Protein AF-A0A3M2GD67-F1 (afdb_monomer_lite)

Foldseek 3Di:
DDDDDPPPPPPPDDDPDPDDPCPVVAADCLDPVRLVSLCQSCQQVLPLVSVLVSDDQADKDWDQDPVVRDIDIDGSVVVSVVSNVVSVPDPGDGKAWDDWPDWACPDPSPDIDTDTDIDD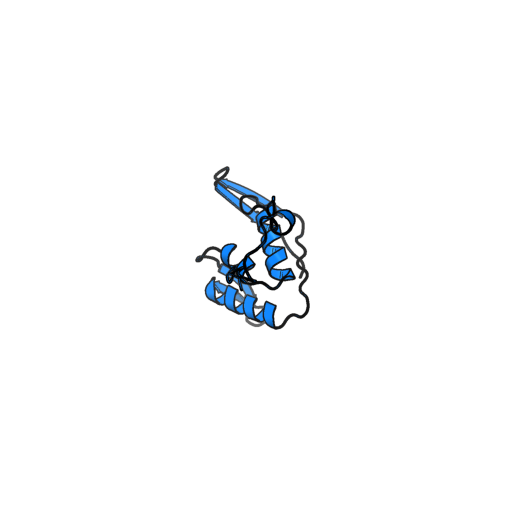

Sequence (120 aa):
MVAAGIAACNPFAPALEEGDPFGDLLGDPTTIEGFFTNFRNAYELRDLSLYEPLLDSAFTFSWYDFDAQVDREWGFAQDLEATRRLFQNASLIRLQWNQILSQDDLVPGLQTRVIRSFNL

Structure (mmCIF, N/CA/C/O backbone):
data_AF-A0A3M2GD67-F1
#
_entry.id   AF-A0A3M2GD67-F1
#
loop_
_atom_site.group_PDB
_atom_site.id
_atom_site.type_symbol
_atom_site.label_atom_id
_atom_site.label_alt_id
_atom_site.label_comp_id
_atom_site.label_asym_id
_atom_site.label_entity_id
_atom_site.label_seq_id
_atom_site.pdbx_PDB_ins_code
_atom_site.Cartn_x
_atom_site.Cartn_y
_atom_site.Cartn_z
_atom_site.occupancy
_atom_site.B_iso_or_equiv
_atom_site.auth_seq_id
_atom_site.auth_comp_id
_atom_site.auth_asym_id
_atom_site.auth_atom_id
_atom_site.pdbx_PDB_model_num
ATOM 1 N N . MET A 1 1 ? -49.664 -39.123 -6.397 1.00 39.75 1 MET A N 1
ATOM 2 C CA . MET A 1 1 ? -48.254 -39.427 -6.079 1.00 39.75 1 MET A CA 1
ATOM 3 C C . MET A 1 1 ? -47.548 -38.088 -5.940 1.00 39.75 1 MET A C 1
ATOM 5 O O . MET A 1 1 ? -47.503 -37.349 -6.911 1.00 39.75 1 MET A O 1
ATOM 9 N N . VAL A 1 2 ? -47.183 -37.715 -4.715 1.00 47.12 2 VAL A N 1
ATOM 10 C CA . VAL A 1 2 ? -46.600 -36.410 -4.357 1.00 47.12 2 VAL A CA 1
ATOM 11 C C . VAL A 1 2 ? -45.084 -36.565 -4.278 1.00 47.12 2 VAL A C 1
ATOM 13 O O . VAL A 1 2 ? -44.642 -37.495 -3.615 1.00 47.12 2 VAL A O 1
ATOM 16 N N . ALA A 1 3 ? -44.329 -35.670 -4.921 1.00 45.31 3 ALA A N 1
ATOM 17 C CA . ALA A 1 3 ? -42.950 -35.261 -4.596 1.00 45.31 3 ALA A CA 1
ATOM 18 C C . ALA A 1 3 ? -42.433 -34.383 -5.754 1.00 45.31 3 ALA A C 1
ATOM 20 O O . ALA A 1 3 ? -42.688 -34.705 -6.906 1.00 45.31 3 ALA A O 1
ATOM 21 N N . ALA A 1 4 ? -41.703 -33.290 -5.583 1.00 49.69 4 ALA A N 1
ATOM 22 C CA . ALA A 1 4 ? -41.262 -32.544 -4.417 1.00 49.69 4 ALA A CA 1
ATOM 23 C C . ALA A 1 4 ? -40.953 -31.127 -4.935 1.00 49.69 4 ALA A C 1
ATOM 25 O O . ALA A 1 4 ? -40.478 -30.969 -6.062 1.00 49.69 4 ALA A O 1
ATOM 26 N N . GLY A 1 5 ? -41.277 -30.101 -4.148 1.00 49.62 5 GLY A N 1
ATOM 27 C CA . GLY A 1 5 ? -40.997 -28.713 -4.501 1.00 49.62 5 GLY A CA 1
ATOM 28 C C . GLY A 1 5 ? -39.496 -28.483 -4.644 1.00 49.62 5 GLY A C 1
ATOM 29 O O . GLY A 1 5 ? -38.712 -28.928 -3.807 1.00 49.62 5 GLY A O 1
ATOM 30 N N . ILE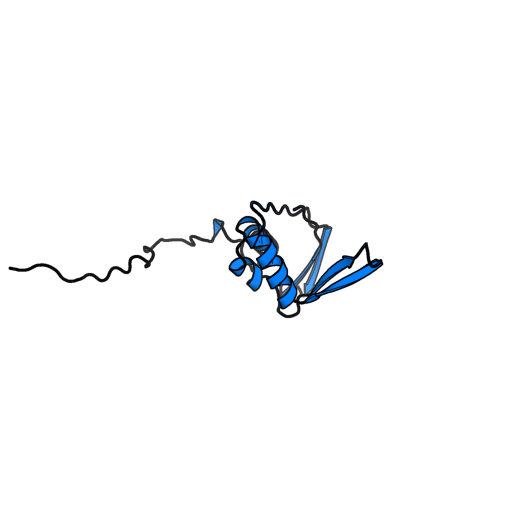 A 1 6 ? -39.112 -27.781 -5.708 1.00 52.19 6 ILE A N 1
ATOM 31 C CA . ILE A 1 6 ? -37.763 -27.260 -5.913 1.00 52.19 6 ILE A CA 1
ATOM 32 C C . ILE A 1 6 ? -37.535 -26.214 -4.818 1.00 52.19 6 ILE A C 1
ATOM 34 O O . ILE A 1 6 ? -37.902 -25.051 -4.966 1.00 52.19 6 ILE A O 1
ATOM 38 N N . ALA A 1 7 ? -36.984 -26.637 -3.682 1.00 58.41 7 ALA A N 1
ATOM 39 C CA . ALA A 1 7 ? -36.349 -25.720 -2.757 1.00 58.41 7 ALA A CA 1
ATOM 40 C C . ALA A 1 7 ? -35.127 -25.164 -3.491 1.00 58.41 7 ALA A C 1
ATOM 42 O O . ALA A 1 7 ? -34.118 -25.849 -3.654 1.00 58.41 7 ALA A O 1
ATOM 43 N N . ALA A 1 8 ? -35.255 -23.947 -4.011 1.00 59.53 8 ALA A N 1
ATOM 44 C CA . ALA A 1 8 ? -34.148 -23.192 -4.567 1.00 59.53 8 ALA A CA 1
ATOM 45 C C . ALA A 1 8 ? -33.205 -22.785 -3.420 1.00 59.53 8 ALA A C 1
ATOM 47 O O . ALA A 1 8 ? -33.198 -21.639 -2.983 1.00 59.53 8 ALA A O 1
ATOM 48 N N . CYS A 1 9 ? -32.428 -23.738 -2.900 1.00 63.75 9 CYS A N 1
ATOM 49 C CA . CYS A 1 9 ? -31.228 -23.421 -2.141 1.00 63.75 9 CYS A CA 1
ATOM 50 C C . CYS A 1 9 ? -30.195 -22.929 -3.147 1.00 63.75 9 CYS A C 1
ATOM 52 O O . CYS A 1 9 ? -29.669 -23.710 -3.939 1.00 63.75 9 CYS A O 1
ATOM 54 N N . ASN A 1 10 ? -29.941 -21.624 -3.144 1.00 71.38 10 ASN A N 1
ATOM 55 C CA . ASN A 1 10 ? -28.810 -21.057 -3.857 1.00 71.38 10 ASN A CA 1
ATOM 56 C C . ASN A 1 10 ? -27.525 -21.739 -3.331 1.00 71.38 10 ASN A C 1
ATOM 58 O O . ASN A 1 10 ? -27.221 -21.569 -2.152 1.00 71.38 10 ASN A O 1
ATOM 62 N N . PRO A 1 11 ? -26.768 -22.492 -4.155 1.00 75.94 11 PRO A N 1
ATOM 63 C CA . PRO A 1 11 ? -25.543 -23.166 -3.711 1.00 75.94 11 PRO A CA 1
ATOM 64 C C . PRO A 1 11 ? -24.418 -22.179 -3.360 1.00 75.94 11 PRO A C 1
ATOM 66 O O . PRO A 1 11 ? -23.396 -22.587 -2.819 1.00 75.94 11 PRO A O 1
ATOM 69 N N . PHE A 1 12 ? -24.613 -20.892 -3.663 1.00 75.75 12 PHE A N 1
ATOM 70 C CA . PHE A 1 12 ? -23.735 -19.785 -3.300 1.00 75.75 12 PHE A CA 1
ATOM 71 C C . PHE A 1 12 ? -24.249 -18.979 -2.097 1.00 75.75 12 PHE A C 1
ATOM 73 O O . PHE A 1 12 ? -23.603 -18.006 -1.719 1.00 75.75 12 PHE A O 1
ATOM 80 N N . ALA A 1 13 ? -25.409 -19.317 -1.514 1.00 78.75 13 ALA A N 1
ATOM 81 C CA . ALA A 1 13 ? -25.876 -18.647 -0.302 1.00 78.75 13 ALA A CA 1
ATOM 82 C C . ALA A 1 13 ? -25.110 -19.199 0.913 1.00 78.75 13 ALA A C 1
ATOM 84 O O . ALA A 1 13 ? -25.184 -20.406 1.165 1.00 78.75 13 ALA A O 1
ATOM 85 N N . PRO A 1 14 ? -24.390 -18.348 1.662 1.00 67.62 14 PRO A N 1
ATOM 86 C CA . PRO A 1 14 ? -23.726 -18.780 2.880 1.00 67.62 14 PRO A CA 1
ATOM 87 C C . PRO A 1 14 ? -24.752 -19.260 3.912 1.00 67.62 14 PRO A C 1
ATOM 89 O O . PRO A 1 14 ? -25.890 -18.782 3.956 1.00 67.62 14 PRO A O 1
ATOM 92 N N . ALA A 1 15 ? -24.345 -20.224 4.739 1.00 73.44 15 ALA A N 1
ATOM 93 C CA . ALA A 1 15 ? -25.121 -20.608 5.909 1.00 73.44 15 ALA A CA 1
ATOM 94 C C . ALA A 1 15 ? -25.186 -19.426 6.889 1.00 73.44 15 ALA A C 1
ATOM 96 O O . ALA A 1 15 ? -24.301 -18.572 6.900 1.00 73.44 15 ALA A O 1
ATOM 97 N N . LEU A 1 16 ? -26.236 -19.376 7.710 1.00 71.94 16 LEU A N 1
ATOM 98 C CA . LEU A 1 16 ? -26.288 -18.429 8.820 1.00 71.94 16 LEU A CA 1
ATOM 99 C C . LEU A 1 16 ? -25.206 -18.832 9.823 1.00 71.94 16 LEU A C 1
ATOM 101 O O . LEU A 1 16 ? -25.361 -19.815 10.545 1.00 71.94 16 LEU A O 1
ATOM 105 N N . GLU A 1 17 ? -24.100 -18.103 9.804 1.00 65.75 17 GLU A N 1
ATOM 106 C CA . GLU A 1 17 ? -22.990 -18.247 10.733 1.00 65.75 17 GLU A CA 1
ATOM 107 C C . GLU A 1 17 ? -23.046 -17.076 11.722 1.00 65.75 17 GLU A C 1
ATOM 109 O O . GLU A 1 17 ? -23.252 -15.926 11.328 1.00 65.75 17 GLU A O 1
ATOM 114 N N . GLU A 1 18 ? -22.950 -17.370 13.019 1.00 70.31 18 GLU A N 1
ATOM 115 C CA . GLU A 1 18 ? -22.897 -16.350 14.066 1.00 70.31 18 GLU A CA 1
ATOM 116 C C . GLU A 1 18 ? -21.444 -15.895 14.247 1.00 70.31 18 GLU A C 1
ATOM 118 O O . GLU A 1 18 ? -20.593 -16.677 14.665 1.00 70.31 18 GLU A O 1
ATOM 123 N N . GLY A 1 19 ? -21.164 -14.628 13.941 1.00 66.50 19 GLY A N 1
ATOM 124 C CA . GLY A 1 19 ? -19.832 -14.026 14.049 1.00 66.50 19 GLY A CA 1
ATOM 125 C C . GLY A 1 19 ? -19.472 -13.193 12.820 1.00 66.50 19 GLY A C 1
ATOM 126 O O . GLY A 1 19 ? -20.222 -13.161 11.847 1.00 66.50 19 GLY A O 1
ATOM 127 N N . ASP A 1 20 ? -18.333 -12.500 12.872 1.00 66.56 20 ASP A N 1
ATOM 128 C CA . ASP A 1 20 ? -17.713 -11.912 11.683 1.00 66.56 20 ASP A CA 1
ATOM 129 C C . ASP A 1 20 ? -16.671 -12.908 11.140 1.00 66.56 20 ASP A C 1
ATOM 131 O O . ASP A 1 20 ? -15.588 -13.014 11.723 1.00 66.56 20 ASP A O 1
ATOM 135 N N . PRO A 1 21 ? -16.961 -13.656 10.057 1.00 61.62 21 PRO A N 1
ATOM 136 C CA . PRO A 1 21 ? -16.029 -14.635 9.491 1.00 61.62 21 PRO A CA 1
ATOM 137 C C . PRO A 1 21 ? -14.729 -14.002 8.970 1.00 61.62 21 PRO A C 1
ATOM 139 O O . PRO A 1 21 ? -13.759 -14.715 8.715 1.00 61.62 21 PRO A O 1
ATOM 142 N N . PHE A 1 22 ? -14.685 -12.674 8.833 1.00 62.16 22 PHE A N 1
ATOM 143 C CA . PHE A 1 22 ? -13.494 -11.924 8.453 1.00 62.16 22 PHE A CA 1
ATOM 144 C C . PHE A 1 22 ? -12.870 -11.151 9.616 1.00 62.16 22 PHE A C 1
ATOM 146 O O . PHE A 1 22 ? -11.793 -10.598 9.421 1.00 62.16 22 PHE A O 1
ATOM 153 N N . GLY A 1 23 ? -13.476 -11.142 10.808 1.00 62.56 23 GLY A N 1
ATOM 154 C CA . GLY A 1 23 ? -13.031 -10.314 11.936 1.00 62.56 23 GLY A CA 1
ATOM 155 C C . GLY A 1 23 ? -11.628 -10.660 12.445 1.00 62.56 23 GLY A C 1
ATOM 156 O O . GLY A 1 23 ? -10.908 -9.780 12.905 1.00 62.56 23 GLY A O 1
ATOM 157 N N . ASP A 1 24 ? -11.215 -11.923 12.302 1.00 65.25 24 ASP A N 1
ATOM 158 C CA . ASP A 1 24 ? -9.849 -12.369 12.615 1.00 65.25 24 ASP A CA 1
ATOM 159 C C . ASP A 1 24 ? -8.893 -12.246 11.413 1.00 65.25 24 ASP A C 1
ATOM 161 O O . ASP A 1 24 ? -7.673 -12.189 11.587 1.00 65.25 24 ASP A O 1
ATOM 165 N N . LEU A 1 25 ? -9.425 -12.232 10.183 1.00 71.88 25 LEU A N 1
ATOM 166 C CA . LEU A 1 25 ? -8.621 -12.162 8.960 1.00 71.88 25 LEU A CA 1
ATOM 167 C C . LEU A 1 25 ? -8.278 -10.718 8.597 1.00 71.88 25 LEU A C 1
ATOM 169 O O . LEU A 1 25 ? -7.166 -10.465 8.151 1.00 71.88 25 LEU A O 1
ATOM 173 N N . LEU A 1 26 ? -9.212 -9.786 8.759 1.00 83.12 26 LEU A N 1
ATOM 174 C CA . LEU A 1 26 ? -9.069 -8.367 8.460 1.00 83.12 26 LEU A CA 1
ATOM 175 C C . LEU A 1 26 ? -8.975 -7.589 9.774 1.00 83.12 26 LEU A C 1
ATOM 177 O O . LEU A 1 26 ? -9.735 -7.816 10.705 1.00 83.12 26 LEU A O 1
ATOM 181 N N . GLY A 1 27 ? -8.029 -6.659 9.857 1.00 83.81 27 GLY A N 1
ATOM 182 C CA . GLY A 1 27 ? -7.920 -5.761 10.999 1.00 83.81 27 GLY A CA 1
ATOM 183 C C . GLY A 1 27 ? -8.987 -4.665 10.966 1.00 83.81 27 GLY A C 1
ATOM 184 O O . GLY A 1 27 ? -9.477 -4.294 9.899 1.00 83.81 27 GLY A O 1
ATOM 185 N N . ASP A 1 28 ? -9.296 -4.090 12.130 1.00 87.81 28 ASP A N 1
ATOM 186 C CA . ASP A 1 28 ? -10.231 -2.964 12.247 1.00 87.81 28 ASP A CA 1
ATOM 187 C C . ASP A 1 28 ? -9.728 -1.737 11.449 1.00 87.81 28 ASP A C 1
ATOM 189 O O . ASP A 1 28 ? -8.732 -1.117 11.848 1.00 87.81 28 ASP A O 1
ATOM 193 N N . PRO A 1 29 ? -10.404 -1.338 10.351 1.00 83.88 29 PRO A N 1
ATOM 194 C CA . PRO A 1 29 ? -9.949 -0.255 9.481 1.00 83.88 29 PRO A CA 1
ATOM 195 C C . PRO A 1 29 ? -9.986 1.124 10.158 1.00 83.88 29 PRO A C 1
ATOM 197 O O . PRO A 1 29 ? -9.403 2.069 9.632 1.00 83.88 29 PRO A O 1
ATOM 200 N N . THR A 1 30 ? -10.640 1.257 11.317 1.00 87.88 30 THR A N 1
ATOM 201 C CA . THR A 1 30 ? -10.663 2.497 12.107 1.00 87.88 30 THR A CA 1
ATOM 202 C C . THR A 1 30 ? -9.427 2.660 12.995 1.00 87.88 30 THR A C 1
ATOM 204 O O . THR A 1 30 ? -9.213 3.723 13.581 1.00 87.88 30 THR A O 1
ATOM 207 N N . THR A 1 31 ? -8.581 1.629 13.075 1.00 91.00 31 THR A N 1
ATOM 208 C CA . THR A 1 31 ? -7.353 1.632 13.872 1.00 91.00 31 THR A CA 1
ATOM 209 C C . THR A 1 31 ? -6.112 1.633 12.983 1.00 91.00 31 THR A C 1
ATOM 211 O O . THR A 1 31 ? -6.081 1.035 11.907 1.00 91.00 31 THR A O 1
ATOM 214 N N . ILE A 1 32 ? -5.036 2.260 13.466 1.00 91.94 32 ILE A N 1
ATOM 215 C CA . ILE A 1 32 ? -3.734 2.265 12.778 1.00 91.94 32 ILE A CA 1
ATOM 216 C C . ILE A 1 32 ? -3.229 0.831 12.566 1.00 91.94 32 ILE A C 1
ATOM 218 O O . ILE A 1 32 ? -2.748 0.482 11.488 1.00 91.94 32 ILE A O 1
ATOM 222 N N . GLU A 1 33 ? -3.339 -0.017 13.589 1.00 92.31 33 GLU A N 1
ATOM 223 C CA . GLU A 1 33 ? -2.899 -1.410 13.516 1.00 92.31 33 GLU A CA 1
ATOM 224 C C . GLU A 1 33 ? -3.721 -2.224 12.514 1.00 92.31 33 GLU A C 1
ATOM 226 O O . GLU A 1 33 ? -3.154 -2.997 11.735 1.00 92.31 33 GLU A O 1
ATOM 231 N N . GLY A 1 34 ? -5.039 -2.020 12.486 1.00 93.00 34 GLY A N 1
ATOM 232 C CA . GLY A 1 34 ? -5.908 -2.709 11.548 1.00 93.00 34 GLY A CA 1
ATOM 233 C C . GLY A 1 34 ? -5.683 -2.272 10.103 1.00 93.00 34 GLY A C 1
ATOM 234 O O . GLY A 1 34 ? -5.609 -3.136 9.231 1.00 93.00 34 GLY A O 1
ATOM 235 N N . PHE A 1 35 ? -5.416 -0.985 9.845 1.00 93.88 35 PHE A N 1
ATOM 236 C CA . PHE A 1 35 ? -4.971 -0.514 8.526 1.00 93.88 35 PHE A CA 1
ATOM 237 C C . PHE A 1 35 ? -3.726 -1.272 8.037 1.00 93.88 35 PHE A C 1
ATOM 239 O O . PHE A 1 35 ? -3.723 -1.838 6.943 1.00 93.88 35 PHE A O 1
ATOM 246 N N . PHE A 1 36 ? -2.671 -1.342 8.856 1.00 95.19 36 PHE A N 1
ATOM 247 C CA . PHE A 1 36 ? -1.437 -2.037 8.473 1.00 95.19 36 PHE A CA 1
ATOM 248 C C . PHE A 1 36 ? -1.616 -3.554 8.356 1.00 95.19 36 PHE A C 1
ATOM 250 O O . PHE A 1 36 ? -0.960 -4.187 7.524 1.00 95.19 36 PHE A O 1
ATOM 257 N N . THR A 1 37 ? -2.505 -4.136 9.158 1.00 94.69 37 THR A N 1
ATOM 258 C CA . THR A 1 37 ? -2.901 -5.542 9.041 1.00 94.69 37 THR A CA 1
ATOM 259 C C . THR A 1 37 ? -3.576 -5.800 7.698 1.00 94.69 37 THR A C 1
ATOM 261 O O . THR A 1 37 ? -3.125 -6.674 6.964 1.00 94.69 37 THR A O 1
ATOM 264 N N . ASN A 1 38 ? -4.554 -4.978 7.314 1.00 94.94 38 ASN A N 1
ATOM 265 C CA . ASN A 1 38 ? -5.240 -5.086 6.025 1.00 94.94 38 ASN A CA 1
ATOM 266 C C . ASN A 1 38 ? -4.283 -4.893 4.848 1.00 94.94 38 ASN A C 1
ATOM 268 O O . ASN A 1 38 ? -4.323 -5.667 3.896 1.00 94.94 38 ASN A O 1
ATOM 272 N N . PHE A 1 39 ? -3.361 -3.933 4.946 1.00 95.88 39 PHE A N 1
ATOM 273 C CA . PHE A 1 39 ? -2.345 -3.710 3.919 1.00 95.88 39 PHE A CA 1
ATOM 274 C C . PHE A 1 39 ? -1.449 -4.940 3.731 1.00 95.88 39 PHE A C 1
ATOM 276 O O . PHE A 1 39 ? -1.230 -5.383 2.604 1.00 95.88 39 PHE A O 1
ATOM 283 N N . ARG A 1 40 ? -0.952 -5.532 4.828 1.00 95.94 40 ARG A N 1
ATOM 284 C CA . ARG A 1 40 ? -0.171 -6.778 4.769 1.00 95.94 40 ARG A CA 1
ATOM 285 C C . ARG A 1 40 ? -0.988 -7.889 4.118 1.00 95.94 40 ARG A C 1
ATOM 287 O O . ARG A 1 40 ? -0.498 -8.538 3.199 1.00 95.94 40 ARG A O 1
ATOM 294 N N . ASN A 1 41 ? -2.224 -8.081 4.566 1.00 95.31 41 ASN A N 1
ATOM 295 C CA . ASN A 1 41 ? -3.082 -9.152 4.075 1.00 95.31 41 ASN A CA 1
ATOM 296 C C . ASN A 1 41 ? -3.370 -9.002 2.579 1.00 95.31 41 ASN A C 1
ATOM 298 O O . ASN A 1 41 ? -3.321 -9.993 1.861 1.00 95.31 41 ASN A O 1
ATOM 302 N N . ALA A 1 42 ? -3.578 -7.780 2.085 1.00 96.12 42 ALA A N 1
ATOM 303 C CA . ALA A 1 42 ? -3.753 -7.527 0.659 1.00 96.12 42 ALA A CA 1
ATOM 304 C C . ALA A 1 42 ? -2.538 -7.996 -0.167 1.00 96.12 42 ALA A C 1
ATOM 306 O O . ALA A 1 42 ? -2.710 -8.640 -1.201 1.00 96.12 42 ALA A O 1
ATOM 307 N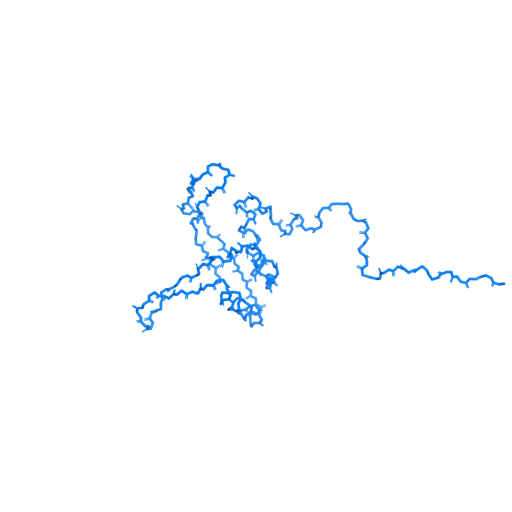 N . TYR A 1 43 ? -1.313 -7.755 0.321 1.00 96.75 43 TYR A N 1
ATOM 308 C CA . TYR A 1 43 ? -0.077 -8.220 -0.322 1.00 96.75 43 TYR A CA 1
ATOM 309 C C . TYR A 1 43 ? 0.106 -9.738 -0.234 1.00 96.75 43 TYR A C 1
ATOM 311 O O . TYR A 1 43 ? 0.402 -10.377 -1.242 1.00 96.75 43 TYR A O 1
ATOM 319 N N . GLU A 1 44 ? -0.073 -10.331 0.946 1.00 95.94 44 GLU A N 1
ATOM 320 C CA . GLU A 1 44 ? 0.151 -11.768 1.157 1.00 95.94 44 GLU A CA 1
ATOM 321 C C . GLU A 1 44 ? -0.902 -12.634 0.449 1.00 95.94 44 GLU A C 1
ATOM 323 O O . GLU A 1 44 ? -0.570 -13.668 -0.137 1.00 95.94 44 GLU A O 1
ATOM 328 N N . LEU A 1 45 ? -2.162 -12.183 0.434 1.00 95.69 45 LEU A N 1
ATOM 329 C CA . LEU A 1 45 ? -3.254 -12.820 -0.308 1.00 95.69 45 LEU A CA 1
ATOM 330 C C . LEU A 1 45 ? -3.218 -12.486 -1.802 1.00 95.69 45 LEU A C 1
ATOM 332 O O . LEU A 1 45 ? -3.824 -13.209 -2.595 1.00 95.69 45 LEU A O 1
ATOM 336 N N . ARG A 1 46 ? -2.468 -11.445 -2.193 1.00 97.00 46 ARG A N 1
ATOM 337 C CA . ARG A 1 46 ? -2.382 -10.923 -3.566 1.00 97.00 46 ARG A CA 1
ATOM 338 C C . ARG A 1 46 ? -3.757 -10.506 -4.099 1.00 97.00 46 ARG A C 1
ATOM 340 O O . ARG A 1 46 ? -4.075 -10.722 -5.269 1.00 97.00 46 ARG A O 1
ATOM 347 N N . ASP A 1 47 ? -4.570 -9.920 -3.224 1.00 95.75 47 ASP A N 1
ATOM 348 C CA . ASP A 1 47 ? -5.935 -9.497 -3.521 1.00 95.75 47 ASP A CA 1
ATOM 349 C C . ASP A 1 47 ? -6.011 -7.972 -3.616 1.00 95.75 47 ASP A C 1
ATOM 351 O O . ASP A 1 47 ? -5.912 -7.246 -2.626 1.00 95.75 47 ASP A O 1
ATOM 355 N N . LEU A 1 48 ? -6.207 -7.481 -4.840 1.00 96.62 48 LEU A N 1
ATOM 356 C CA . LEU A 1 48 ? -6.310 -6.050 -5.098 1.00 96.62 48 LEU A CA 1
ATOM 357 C C . LEU A 1 48 ? -7.591 -5.441 -4.511 1.00 96.62 48 LEU A C 1
ATOM 359 O O . LEU A 1 48 ? -7.588 -4.261 -4.180 1.00 96.62 48 LEU A O 1
ATOM 363 N N . SER A 1 49 ? -8.659 -6.227 -4.342 1.00 95.00 49 SER A N 1
ATOM 364 C CA . SER A 1 49 ? -9.910 -5.737 -3.750 1.00 95.00 49 SER A CA 1
ATOM 365 C C . SER A 1 49 ? -9.768 -5.408 -2.262 1.00 95.00 49 SER A C 1
ATOM 367 O O . SER A 1 49 ? -10.520 -4.584 -1.748 1.00 95.00 49 SER A O 1
ATOM 369 N N . LEU A 1 50 ? -8.766 -5.990 -1.590 1.00 94.31 50 LEU A N 1
ATOM 370 C CA . LEU A 1 50 ? -8.368 -5.622 -0.229 1.00 94.31 50 LEU A CA 1
ATOM 371 C C . LEU A 1 50 ? -7.406 -4.428 -0.198 1.00 94.31 50 LEU A C 1
ATOM 373 O O . LEU A 1 50 ? -7.332 -3.737 0.813 1.00 94.31 50 LEU A O 1
ATOM 377 N N . TYR A 1 51 ? -6.661 -4.194 -1.281 1.00 95.94 51 TYR A N 1
ATOM 378 C CA . TYR A 1 51 ? -5.673 -3.118 -1.371 1.00 95.94 51 TYR A CA 1
ATOM 379 C C . TYR A 1 51 ? -6.295 -1.772 -1.752 1.00 95.94 51 TYR A C 1
ATOM 381 O O . TYR A 1 51 ? -6.043 -0.764 -1.099 1.00 95.94 51 TYR A O 1
ATOM 389 N N . GLU A 1 52 ? -7.117 -1.757 -2.802 1.00 96.44 52 GLU A N 1
ATOM 390 C CA . GLU A 1 52 ? -7.696 -0.543 -3.387 1.00 96.44 52 GLU A CA 1
ATOM 391 C C . GLU A 1 52 ? -8.425 0.353 -2.366 1.00 96.44 52 GLU A C 1
ATOM 393 O O . GLU A 1 52 ? -8.155 1.554 -2.361 1.00 96.44 52 GLU A O 1
ATOM 398 N N . PRO A 1 53 ? -9.259 -0.174 -1.445 1.00 94.62 53 PRO A N 1
ATOM 399 C CA . PRO A 1 53 ? -9.962 0.653 -0.462 1.00 94.62 53 PRO A CA 1
ATOM 400 C C . PRO A 1 53 ? -9.059 1.294 0.602 1.00 94.62 53 PRO A C 1
ATOM 402 O O . PRO A 1 53 ? -9.519 2.162 1.339 1.00 94.62 53 PRO A O 1
ATOM 405 N N . LEU A 1 54 ? -7.800 0.855 0.726 1.00 94.19 54 LEU A N 1
ATOM 406 C CA . LEU A 1 54 ? -6.844 1.408 1.693 1.00 94.19 54 LEU A CA 1
ATOM 407 C C . LEU A 1 54 ? -6.229 2.725 1.213 1.00 94.19 54 LEU A C 1
ATOM 409 O O . LEU A 1 54 ? -5.641 3.452 2.012 1.00 94.19 54 LEU A O 1
ATOM 413 N N . LEU A 1 55 ? -6.325 3.022 -0.082 1.00 95.12 55 LEU A N 1
ATOM 414 C CA . LEU A 1 55 ? -5.714 4.197 -0.683 1.00 95.12 55 LEU A CA 1
ATOM 415 C C . LEU A 1 55 ? -6.775 5.241 -1.027 1.00 95.12 55 LEU A C 1
ATOM 417 O O . LEU A 1 55 ? -7.804 4.939 -1.628 1.00 95.12 55 LEU A O 1
ATOM 421 N N . ASP A 1 56 ? -6.492 6.498 -0.693 1.00 95.19 56 ASP A N 1
ATOM 422 C CA . ASP A 1 56 ? -7.279 7.621 -1.197 1.00 95.19 56 ASP A CA 1
ATOM 423 C C . ASP A 1 56 ? -6.992 7.850 -2.691 1.00 95.19 56 ASP A C 1
ATOM 425 O O . ASP A 1 56 ? -5.883 7.617 -3.171 1.00 95.19 56 ASP A O 1
ATOM 429 N N . SER A 1 57 ? -7.967 8.367 -3.438 1.00 95.69 57 SER A N 1
ATOM 430 C CA . SER A 1 57 ? -7.795 8.710 -4.858 1.00 95.69 57 SER A CA 1
ATOM 431 C C . SER A 1 57 ? -6.667 9.721 -5.137 1.00 95.69 57 SER A C 1
ATOM 433 O O . SER A 1 57 ? -6.125 9.746 -6.243 1.00 95.69 57 SER A O 1
ATOM 435 N N . ALA A 1 58 ? -6.297 10.536 -4.144 1.00 96.94 58 ALA A N 1
ATOM 436 C CA . ALA A 1 58 ? -5.179 11.473 -4.177 1.00 96.94 58 ALA A CA 1
ATOM 437 C C . ALA A 1 58 ? -3.848 10.850 -3.710 1.00 96.94 58 ALA A C 1
ATOM 439 O O . ALA A 1 58 ? -2.879 11.576 -3.490 1.00 96.94 58 ALA A O 1
ATOM 440 N N . PHE A 1 59 ? -3.786 9.526 -3.533 1.00 96.25 59 PHE A N 1
ATOM 441 C CA . PHE A 1 59 ? -2.564 8.821 -3.167 1.00 96.25 59 PHE A CA 1
ATOM 442 C C . PHE A 1 59 ? -1.465 9.015 -4.217 1.00 96.25 59 PHE A C 1
ATOM 444 O O . PHE A 1 59 ? -1.691 8.849 -5.422 1.00 96.25 59 PHE A O 1
ATOM 451 N N . THR A 1 60 ? -0.262 9.298 -3.717 1.00 96.94 60 THR A N 1
ATOM 452 C CA . THR A 1 60 ? 0.964 9.403 -4.503 1.00 96.94 60 THR A CA 1
ATOM 453 C C . THR A 1 60 ? 2.009 8.469 -3.916 1.00 96.94 60 THR A C 1
ATOM 455 O O . THR A 1 60 ? 2.404 8.612 -2.758 1.00 96.94 60 THR A O 1
ATOM 458 N N . PHE A 1 61 ? 2.487 7.540 -4.735 1.00 96.19 61 PHE A N 1
ATOM 459 C CA . PHE A 1 61 ? 3.673 6.750 -4.451 1.00 96.19 61 PHE A CA 1
ATOM 460 C C . PHE A 1 61 ? 4.893 7.463 -5.026 1.00 96.19 61 PHE A C 1
ATOM 462 O O . PHE A 1 61 ? 4.890 7.819 -6.202 1.00 96.19 61 PHE A O 1
ATOM 469 N N . SER A 1 62 ? 5.938 7.652 -4.224 1.00 96.06 62 SER A N 1
ATOM 470 C CA . SER A 1 62 ? 7.189 8.271 -4.660 1.00 96.06 62 SER A CA 1
ATOM 471 C C . SER A 1 62 ? 8.378 7.349 -4.415 1.00 96.06 62 SER A C 1
ATOM 473 O O . SER A 1 62 ? 8.447 6.635 -3.413 1.00 96.06 62 SER A O 1
ATOM 475 N N . TRP A 1 63 ? 9.326 7.350 -5.349 1.00 94.50 63 TRP A N 1
ATOM 476 C CA . TRP A 1 63 ? 10.580 6.617 -5.217 1.00 94.50 63 TRP A CA 1
ATOM 477 C C . TRP A 1 63 ? 11.713 7.342 -5.941 1.00 94.50 63 TRP A C 1
ATOM 479 O O . TRP A 1 63 ? 11.493 8.104 -6.882 1.00 94.50 63 TRP A O 1
ATOM 489 N N . TYR A 1 64 ? 12.943 7.060 -5.519 1.00 96.25 64 TYR A N 1
ATOM 490 C CA . TYR A 1 64 ? 14.135 7.567 -6.185 1.00 96.25 64 TYR A CA 1
ATOM 491 C C . TYR A 1 64 ? 14.564 6.613 -7.306 1.00 96.25 64 TYR A C 1
ATOM 493 O O . TYR A 1 64 ? 14.839 5.435 -7.062 1.00 96.25 64 TYR A O 1
ATOM 501 N N . ASP A 1 65 ? 14.624 7.113 -8.539 1.00 95.44 65 ASP A N 1
ATOM 502 C CA . ASP A 1 65 ? 15.165 6.388 -9.686 1.00 95.44 65 ASP A CA 1
ATOM 503 C C . ASP A 1 65 ? 16.688 6.561 -9.717 1.00 95.44 65 ASP A C 1
ATOM 505 O O . ASP A 1 65 ? 17.207 7.608 -10.109 1.00 95.44 65 ASP A O 1
ATOM 509 N N . PHE A 1 66 ? 17.408 5.518 -9.302 1.00 94.50 66 PHE A N 1
ATOM 510 C CA . PHE A 1 66 ? 18.869 5.525 -9.258 1.00 94.50 66 PHE A CA 1
ATOM 511 C C . PHE A 1 66 ? 19.521 5.558 -10.647 1.00 94.50 66 PHE A C 1
ATOM 513 O O . PHE A 1 66 ? 20.649 6.033 -10.754 1.00 94.50 66 PHE A O 1
ATOM 520 N N . ASP A 1 67 ? 18.851 5.113 -11.710 1.00 96.25 67 ASP A N 1
ATOM 521 C CA . ASP A 1 67 ? 19.427 5.155 -13.058 1.00 96.25 67 ASP A CA 1
ATOM 522 C C . ASP A 1 67 ? 19.326 6.567 -13.644 1.00 96.25 67 ASP A C 1
ATOM 524 O O . ASP A 1 67 ? 20.274 7.077 -14.244 1.00 96.25 67 ASP A O 1
ATOM 528 N N . ALA A 1 68 ? 18.183 7.224 -13.436 1.00 95.31 68 ALA A N 1
ATOM 529 C CA . ALA A 1 68 ? 17.944 8.587 -13.907 1.00 95.31 68 ALA A CA 1
ATOM 530 C C . ALA A 1 68 ? 18.400 9.679 -12.919 1.00 95.31 68 ALA A C 1
ATOM 532 O O . ALA A 1 68 ? 18.439 10.847 -13.299 1.00 95.31 68 ALA A O 1
ATOM 533 N N . GLN A 1 69 ? 18.761 9.312 -11.684 1.00 96.38 69 GLN A N 1
ATOM 534 C CA . GLN A 1 69 ? 19.145 10.217 -10.590 1.00 96.38 69 GLN A CA 1
ATOM 535 C C . GLN A 1 69 ? 18.069 11.270 -10.259 1.00 96.38 69 GLN A C 1
ATOM 537 O O . GLN A 1 69 ? 18.385 12.417 -9.937 1.00 96.38 69 GLN A O 1
ATOM 542 N N . VAL A 1 70 ? 16.790 10.891 -10.343 1.00 96.56 70 VAL A N 1
ATOM 543 C CA . VAL A 1 70 ? 15.641 11.780 -10.091 1.00 96.56 70 VAL A CA 1
ATOM 544 C C . VAL A 1 70 ? 14.580 11.098 -9.235 1.00 96.56 70 VAL A C 1
ATOM 546 O O . VAL A 1 70 ? 14.420 9.879 -9.286 1.00 96.56 70 VAL A O 1
ATOM 549 N N . ASP A 1 71 ? 13.809 11.895 -8.497 1.00 96.81 71 ASP A N 1
ATOM 550 C CA . ASP A 1 71 ? 12.582 11.427 -7.858 1.00 96.81 71 ASP A CA 1
ATOM 551 C C . ASP A 1 71 ? 11.488 11.219 -8.910 1.00 96.81 71 ASP A C 1
ATOM 553 O O . ASP A 1 71 ? 11.286 12.044 -9.809 1.00 96.81 71 ASP A O 1
ATOM 557 N N . ARG A 1 72 ? 10.778 10.100 -8.800 1.00 96.25 72 ARG A N 1
ATOM 558 C CA . ARG A 1 72 ? 9.611 9.785 -9.617 1.00 96.25 72 ARG A CA 1
ATOM 559 C C . ARG A 1 72 ? 8.409 9.518 -8.736 1.00 96.25 72 ARG A C 1
ATOM 561 O O . ARG A 1 72 ? 8.538 9.108 -7.584 1.00 96.25 72 ARG A O 1
ATOM 568 N N . GLU A 1 73 ? 7.238 9.729 -9.322 1.00 96.75 73 GLU A N 1
ATOM 569 C CA . GLU A 1 73 ? 5.966 9.564 -8.638 1.00 96.75 73 GLU A CA 1
ATOM 570 C C . GLU A 1 73 ? 4.941 8.859 -9.528 1.00 96.75 73 GLU A C 1
ATOM 572 O O . GLU A 1 73 ? 4.907 9.054 -10.748 1.00 96.75 73 GLU A O 1
ATOM 577 N N . TRP A 1 74 ? 4.093 8.051 -8.897 1.00 95.56 74 TRP A N 1
ATOM 578 C CA . TRP A 1 74 ? 2.905 7.434 -9.471 1.00 95.56 74 TRP A CA 1
ATOM 579 C C . TRP A 1 74 ? 1.682 7.874 -8.678 1.00 95.56 74 TRP A C 1
ATOM 581 O O . TRP A 1 74 ? 1.697 7.892 -7.450 1.00 95.56 74 TRP A O 1
ATOM 591 N N . GLY A 1 75 ? 0.604 8.199 -9.387 1.00 97.31 75 GLY A N 1
ATOM 592 C CA . GLY A 1 75 ? -0.701 8.405 -8.763 1.00 97.31 75 GLY A CA 1
ATOM 593 C C . GLY A 1 75 ? -1.445 7.086 -8.547 1.00 97.31 75 GLY A C 1
ATOM 594 O O . GLY A 1 75 ? -1.111 6.069 -9.159 1.00 97.31 75 GLY A O 1
ATOM 595 N N . PHE A 1 76 ? -2.520 7.144 -7.762 1.00 97.12 76 PHE A N 1
ATOM 596 C CA . PHE A 1 76 ? -3.427 6.035 -7.433 1.00 97.12 76 PHE A CA 1
ATOM 597 C C . PHE A 1 76 ? -3.650 5.008 -8.562 1.00 97.12 76 PHE A C 1
ATOM 599 O O . PHE A 1 76 ? -3.389 3.822 -8.389 1.00 97.12 76 PHE A O 1
ATOM 606 N N . ALA A 1 77 ? -4.077 5.439 -9.755 1.00 97.38 77 ALA A N 1
ATOM 607 C CA . ALA A 1 77 ? -4.395 4.508 -10.845 1.00 97.38 77 ALA A CA 1
ATOM 608 C C . ALA A 1 77 ? -3.172 3.728 -11.369 1.00 97.38 77 ALA A C 1
ATOM 610 O O . ALA A 1 77 ? -3.297 2.566 -11.758 1.00 97.38 77 ALA A O 1
ATOM 611 N N . GLN A 1 78 ? -1.999 4.368 -11.402 1.00 97.62 78 GLN A N 1
ATOM 612 C CA . GLN A 1 78 ? -0.757 3.721 -11.831 1.00 97.62 78 GLN A CA 1
ATOM 613 C C . GLN A 1 78 ? -0.257 2.752 -10.764 1.00 97.62 78 GLN A C 1
ATOM 615 O O . GLN A 1 78 ? 0.172 1.653 -11.108 1.00 97.62 78 GLN A O 1
ATOM 620 N N . ASP A 1 79 ? -0.378 3.136 -9.495 1.00 97.12 79 ASP A N 1
ATOM 621 C CA . ASP A 1 79 ? -0.023 2.287 -8.366 1.00 97.12 79 ASP A CA 1
ATOM 622 C C . ASP A 1 79 ? -0.875 1.006 -8.325 1.00 97.12 79 ASP A C 1
ATOM 624 O O . ASP A 1 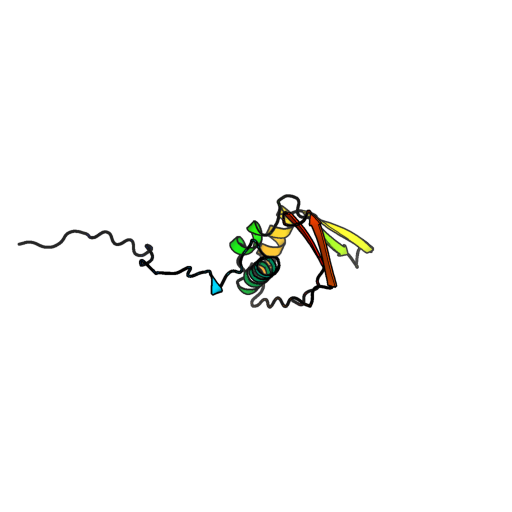79 ? -0.329 -0.096 -8.303 1.00 97.12 79 ASP A O 1
ATOM 628 N N . LEU A 1 80 ? -2.202 1.114 -8.477 1.00 97.69 80 LEU A N 1
ATOM 629 C CA . LEU A 1 80 ? -3.082 -0.060 -8.535 1.00 97.69 80 LEU A CA 1
ATOM 630 C C . LEU A 1 80 ? -2.740 -1.007 -9.688 1.00 97.69 80 LEU A C 1
ATOM 632 O O . LEU A 1 80 ? -2.782 -2.226 -9.525 1.00 97.69 80 LEU A O 1
ATOM 636 N N . GLU A 1 81 ? -2.421 -0.474 -10.868 1.00 97.81 81 GLU A N 1
ATOM 637 C CA . GLU A 1 81 ? -2.040 -1.300 -12.014 1.00 97.81 81 GLU A CA 1
ATOM 638 C C . GLU A 1 81 ? -0.668 -1.959 -11.814 1.00 97.81 81 GLU A C 1
ATOM 640 O O . GLU A 1 81 ? -0.495 -3.135 -12.146 1.00 97.81 81 GLU A O 1
ATOM 645 N N . ALA A 1 82 ? 0.298 -1.244 -11.232 1.00 96.81 82 ALA A N 1
ATOM 646 C CA . ALA A 1 82 ? 1.599 -1.800 -10.878 1.00 96.81 82 ALA A CA 1
ATOM 647 C C . ALA A 1 82 ? 1.462 -2.921 -9.832 1.00 96.81 82 ALA A C 1
ATOM 649 O O . ALA A 1 82 ? 1.981 -4.023 -10.033 1.00 96.81 82 ALA A O 1
ATOM 650 N N . THR A 1 83 ? 0.690 -2.685 -8.772 1.00 97.12 83 THR A N 1
ATOM 651 C CA . THR A 1 83 ? 0.417 -3.655 -7.705 1.00 97.12 83 THR A CA 1
ATOM 652 C C . THR A 1 83 ? -0.364 -4.863 -8.227 1.00 97.12 83 THR A C 1
ATOM 654 O O . THR A 1 83 ? -0.008 -6.004 -7.929 1.00 97.12 83 THR A O 1
ATOM 657 N N . ARG A 1 84 ? -1.348 -4.666 -9.116 1.00 97.94 84 ARG A N 1
ATOM 658 C CA . ARG A 1 84 ? -2.052 -5.763 -9.805 1.00 97.94 84 ARG A CA 1
ATOM 659 C C . ARG A 1 84 ? -1.081 -6.667 -10.561 1.00 97.94 84 ARG A C 1
ATOM 661 O O . ARG A 1 84 ? -1.175 -7.891 -10.467 1.00 97.94 84 ARG A O 1
ATOM 668 N N . ARG A 1 85 ? -0.138 -6.082 -11.305 1.00 97.94 85 ARG A N 1
ATOM 669 C CA . ARG A 1 85 ? 0.882 -6.850 -12.035 1.00 97.94 85 ARG A CA 1
ATOM 670 C C . ARG A 1 85 ? 1.806 -7.594 -11.082 1.00 97.94 85 ARG A C 1
ATOM 672 O O . ARG A 1 85 ? 2.100 -8.759 -11.340 1.00 97.94 85 ARG A O 1
ATOM 679 N N . LEU A 1 86 ? 2.228 -6.970 -9.984 1.00 96.88 86 LEU A N 1
ATOM 680 C CA . LEU A 1 86 ? 3.015 -7.639 -8.948 1.00 96.88 86 LEU A CA 1
ATOM 681 C C . LEU A 1 86 ? 2.277 -8.877 -8.417 1.00 96.88 86 LEU A C 1
ATOM 683 O O . LEU A 1 86 ? 2.835 -9.972 -8.418 1.00 96.88 86 LEU A O 1
ATOM 687 N N . PHE A 1 87 ? 1.006 -8.726 -8.046 1.00 97.44 87 PHE A N 1
ATOM 688 C CA . PHE A 1 87 ? 0.172 -9.800 -7.501 1.00 97.44 87 PHE A CA 1
ATOM 689 C C . PHE A 1 87 ? -0.021 -10.965 -8.480 1.00 97.44 87 PHE A C 1
ATOM 691 O O . PHE A 1 87 ? 0.006 -12.125 -8.072 1.00 97.44 87 PHE A O 1
ATOM 698 N N . GLN A 1 88 ? -0.150 -10.678 -9.778 1.00 97.19 88 GLN A N 1
ATOM 699 C CA . GLN A 1 88 ? -0.281 -11.705 -10.816 1.00 97.19 88 GLN A CA 1
ATOM 700 C C . GLN A 1 88 ? 1.015 -12.482 -11.074 1.00 97.19 88 GLN A C 1
ATOM 702 O O . GLN A 1 88 ? 0.959 -13.662 -11.417 1.00 97.19 88 GLN A O 1
ATOM 707 N N . ASN A 1 89 ? 2.173 -11.831 -10.940 1.00 97.75 89 ASN A N 1
ATOM 708 C CA . ASN A 1 89 ? 3.461 -12.418 -11.319 1.00 97.75 89 ASN A CA 1
ATOM 709 C C . ASN A 1 89 ? 4.230 -13.023 -10.134 1.00 97.75 89 ASN A C 1
ATOM 711 O O . ASN A 1 89 ? 5.070 -13.899 -10.336 1.00 97.75 89 ASN A O 1
ATOM 715 N N . ALA A 1 90 ? 3.956 -12.592 -8.902 1.00 96.00 90 ALA A N 1
ATOM 716 C CA . ALA A 1 90 ? 4.599 -13.133 -7.712 1.00 96.00 90 ALA A CA 1
ATOM 717 C C . ALA A 1 90 ? 3.943 -14.449 -7.265 1.00 96.00 90 ALA A C 1
ATOM 719 O O . ALA A 1 90 ? 2.724 -14.536 -7.092 1.00 96.00 90 ALA A O 1
ATOM 720 N N . SER A 1 91 ? 4.758 -15.476 -7.010 1.00 94.44 91 SER A N 1
ATOM 721 C CA . SER A 1 91 ? 4.289 -16.752 -6.451 1.00 94.44 91 SER A CA 1
ATOM 722 C C . SER A 1 91 ? 3.994 -16.673 -4.952 1.00 94.44 91 SER A C 1
ATOM 724 O O . SER A 1 91 ? 3.130 -17.388 -4.454 1.00 94.44 91 SER A O 1
ATOM 726 N N . LEU A 1 92 ? 4.735 -15.828 -4.233 1.00 95.38 92 LEU A N 1
ATOM 727 C CA . LEU A 1 92 ? 4.618 -15.601 -2.798 1.00 95.38 92 LEU A CA 1
ATOM 728 C C . LEU A 1 92 ? 5.074 -14.175 -2.500 1.00 95.38 92 LEU A C 1
ATOM 730 O O . LEU A 1 92 ? 6.081 -13.729 -3.045 1.00 95.38 92 LEU A O 1
ATOM 734 N N . ILE A 1 93 ? 4.352 -13.500 -1.615 1.00 96.81 93 ILE A N 1
ATOM 735 C CA . ILE A 1 93 ? 4.710 -12.190 -1.081 1.00 96.81 93 ILE A CA 1
ATOM 736 C C . ILE A 1 93 ? 4.609 -12.292 0.440 1.00 96.81 93 ILE A C 1
ATOM 738 O O . ILE A 1 93 ? 3.642 -12.864 0.941 1.00 96.81 93 ILE A O 1
ATOM 742 N N . ARG A 1 94 ? 5.610 -11.795 1.172 1.00 96.25 94 ARG A N 1
ATOM 743 C CA . ARG A 1 94 ? 5.593 -11.734 2.641 1.00 96.25 94 ARG A CA 1
ATOM 744 C C . ARG A 1 94 ? 5.917 -10.324 3.081 1.00 96.25 94 ARG A C 1
ATOM 746 O O . ARG A 1 94 ? 7.068 -9.911 3.017 1.00 96.25 94 ARG A O 1
ATOM 753 N N . LEU A 1 95 ? 4.903 -9.599 3.533 1.00 96.06 95 LEU A N 1
ATOM 754 C CA . LEU A 1 95 ? 5.084 -8.222 3.958 1.00 96.06 95 LEU A CA 1
ATOM 755 C C . LEU A 1 95 ? 5.258 -8.182 5.474 1.00 96.06 95 LEU A C 1
ATOM 757 O O . LEU A 1 95 ? 4.337 -8.467 6.239 1.00 96.06 95 LEU A O 1
ATOM 761 N N . GLN A 1 96 ? 6.444 -7.778 5.922 1.00 96.31 96 GLN A N 1
ATOM 762 C CA . GLN A 1 96 ? 6.728 -7.603 7.340 1.00 96.31 96 GLN A CA 1
ATOM 763 C C . GLN A 1 96 ? 6.900 -6.128 7.666 1.00 96.31 96 GLN A C 1
ATOM 765 O O . GLN A 1 96 ? 7.892 -5.497 7.299 1.00 96.31 96 GLN A O 1
ATOM 770 N N . TRP A 1 97 ? 5.954 -5.587 8.423 1.00 96.25 97 TRP A N 1
ATOM 771 C CA . TRP A 1 97 ? 6.087 -4.243 8.949 1.00 96.25 97 TRP A CA 1
ATOM 772 C C . TRP A 1 97 ? 7.088 -4.173 10.106 1.00 96.25 97 TRP A C 1
ATOM 774 O O . TRP A 1 97 ? 7.015 -4.958 11.052 1.00 96.25 97 TRP A O 1
ATOM 784 N N . ASN A 1 98 ? 7.965 -3.171 10.078 1.00 95.69 98 ASN A N 1
ATOM 785 C CA . ASN A 1 98 ? 8.873 -2.862 11.183 1.00 95.69 98 ASN A CA 1
ATOM 786 C C . ASN A 1 98 ? 8.187 -1.959 12.222 1.00 95.69 98 ASN A C 1
ATOM 788 O O . ASN A 1 98 ? 7.044 -1.529 12.040 1.00 95.69 98 ASN A O 1
ATOM 792 N N . GLN A 1 99 ? 8.881 -1.656 13.320 1.00 94.06 99 GLN A N 1
ATOM 793 C CA . GLN A 1 99 ? 8.396 -0.722 14.342 1.00 94.06 99 GLN A CA 1
ATOM 794 C C . GLN A 1 99 ? 8.050 0.659 13.759 1.00 94.06 99 GLN A C 1
ATOM 796 O O . GLN A 1 99 ? 8.654 1.107 12.781 1.00 94.06 99 GLN A O 1
ATOM 801 N N . ILE A 1 100 ? 7.077 1.333 14.372 1.00 94.75 100 ILE A N 1
ATOM 802 C CA . ILE A 1 100 ? 6.714 2.706 14.017 1.00 94.75 100 ILE A CA 1
ATOM 803 C C . ILE A 1 100 ? 7.873 3.632 14.405 1.00 94.75 100 ILE A C 1
ATOM 805 O O . ILE A 1 100 ? 8.334 3.615 15.544 1.00 94.75 100 ILE A O 1
ATOM 809 N N . LEU A 1 101 ? 8.353 4.417 13.441 1.00 95.50 101 LEU A N 1
ATOM 810 C CA . LEU A 1 101 ? 9.447 5.376 13.614 1.00 95.50 101 LEU A CA 1
ATOM 811 C C . LEU A 1 101 ? 8.935 6.736 14.098 1.00 95.50 101 LEU A C 1
ATOM 813 O O . LEU A 1 101 ? 9.619 7.421 14.853 1.00 95.50 101 LEU A O 1
ATOM 817 N N . SER A 1 102 ? 7.743 7.132 13.654 1.00 95.81 102 SER A N 1
ATOM 818 C CA . SER A 1 102 ? 7.072 8.365 14.069 1.00 95.81 102 SER A CA 1
ATOM 819 C C . SER A 1 102 ? 5.560 8.201 13.932 1.00 95.81 102 SER A C 1
ATOM 821 O O . SER A 1 102 ? 5.078 7.568 12.990 1.00 95.81 102 SER A O 1
ATOM 823 N N . GLN A 1 103 ? 4.830 8.757 14.896 1.00 94.94 103 GLN A N 1
ATOM 824 C CA . GLN A 1 103 ? 3.378 8.855 14.888 1.00 94.94 103 GLN A CA 1
ATOM 825 C C . GLN A 1 103 ? 2.983 10.229 15.423 1.00 94.94 103 GLN A C 1
ATOM 827 O O . GLN A 1 103 ? 3.241 10.530 16.587 1.00 94.94 103 GLN A O 1
ATOM 832 N N . ASP A 1 104 ? 2.359 11.038 14.572 1.00 95.00 104 ASP A N 1
ATOM 833 C CA . ASP A 1 104 ? 1.938 12.397 14.898 1.00 95.00 104 ASP A CA 1
ATOM 834 C C . ASP A 1 104 ? 0.421 12.520 14.728 1.00 95.00 104 ASP A C 1
ATOM 836 O O . ASP A 1 104 ? -0.091 12.429 13.609 1.00 95.00 104 ASP A O 1
ATOM 840 N N . ASP A 1 105 ? -0.304 12.761 15.818 1.00 93.56 105 ASP A N 1
ATOM 841 C CA . ASP A 1 105 ? -1.733 13.077 15.761 1.00 93.56 105 ASP A CA 1
ATOM 842 C C . ASP A 1 105 ? -1.910 14.532 15.310 1.00 93.56 105 ASP A C 1
ATOM 84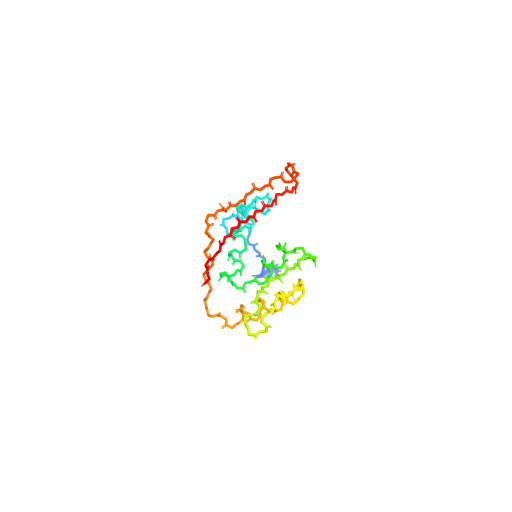4 O O . ASP A 1 105 ? -1.816 15.472 16.099 1.00 93.56 105 ASP A O 1
ATOM 848 N N . LEU A 1 106 ? -2.135 14.716 14.008 1.00 92.12 106 LEU A N 1
ATOM 849 C CA . LEU A 1 106 ? -2.329 16.029 13.390 1.00 92.12 106 LEU A CA 1
ATOM 850 C C . LEU A 1 106 ? -3.661 16.643 13.837 1.00 92.12 106 LEU A C 1
ATOM 852 O O . LEU A 1 106 ? -3.734 17.837 14.130 1.00 92.12 106 LEU A O 1
ATOM 856 N N . VAL A 1 107 ? -4.703 15.809 13.913 1.00 92.44 107 VAL A N 1
ATOM 857 C CA . VAL A 1 107 ? -6.015 16.151 14.465 1.00 92.44 107 VAL A CA 1
ATOM 858 C C . VAL A 1 107 ? -6.497 14.977 15.326 1.00 92.44 107 VAL A C 1
ATOM 860 O O . VAL A 1 107 ? -6.741 13.899 14.774 1.00 92.44 107 VAL A O 1
ATOM 863 N N . PRO A 1 108 ? -6.664 15.150 16.652 1.00 87.50 108 PRO A N 1
ATOM 864 C CA . PRO A 1 108 ? -7.045 14.062 17.552 1.00 87.50 108 PRO A CA 1
ATOM 865 C C . PRO A 1 108 ? -8.320 13.339 17.101 1.00 87.50 108 PRO A C 1
ATOM 867 O O . PRO A 1 108 ? -9.370 13.961 16.947 1.00 87.50 108 PRO A O 1
ATOM 870 N N . GLY A 1 109 ? -8.219 12.025 16.887 1.00 84.56 109 GLY A N 1
ATOM 871 C CA . GLY A 1 109 ? -9.339 11.171 16.474 1.00 84.56 109 GLY A CA 1
ATOM 872 C C . GLY A 1 109 ? -9.788 11.319 15.015 1.00 84.56 109 GLY A C 1
ATOM 873 O O . GLY A 1 109 ? -10.783 10.707 14.641 1.00 84.56 109 GLY A O 1
ATOM 874 N N . LEU A 1 110 ? -9.088 12.113 14.196 1.00 88.94 110 LEU A N 1
ATOM 875 C CA . LEU A 1 110 ? -9.436 12.326 12.786 1.00 88.94 110 LEU A CA 1
ATOM 876 C C . LEU A 1 110 ? -8.263 12.060 11.845 1.00 88.94 110 LEU A C 1
ATOM 878 O O . LEU A 1 110 ? -8.444 11.445 10.798 1.00 88.94 110 LEU A O 1
ATOM 882 N N . GLN A 1 111 ? -7.073 12.552 12.187 1.00 92.31 111 GLN A N 1
ATOM 883 C CA . GLN A 1 111 ? -5.922 12.481 11.303 1.00 92.31 111 GLN A CA 1
ATOM 884 C C . GLN A 1 111 ? -4.650 12.219 12.094 1.00 92.31 111 GLN A C 1
ATOM 886 O O . GLN A 1 111 ? -4.218 13.041 12.903 1.00 92.31 111 GLN A O 1
ATOM 891 N N . THR A 1 112 ? -4.006 11.109 11.764 1.00 94.50 112 THR A N 1
ATOM 892 C CA . THR A 1 112 ? -2.707 10.726 12.302 1.00 94.50 112 THR A CA 1
ATOM 893 C C . THR A 1 112 ? -1.761 10.464 11.143 1.00 94.50 112 THR A C 1
ATOM 895 O O . THR A 1 112 ? -2.126 9.828 10.155 1.00 94.50 112 THR A O 1
ATOM 898 N N . ARG A 1 113 ? -0.530 10.958 11.251 1.00 95.06 113 ARG A N 1
ATOM 899 C CA . ARG A 1 113 ? 0.560 10.613 10.341 1.00 95.06 113 ARG A CA 1
ATOM 900 C C . ARG A 1 113 ? 1.395 9.518 10.981 1.00 95.06 113 ARG A C 1
ATOM 902 O O . ARG A 1 113 ? 1.854 9.691 12.103 1.00 95.06 113 ARG A O 1
ATOM 909 N N . VAL A 1 114 ? 1.628 8.428 10.255 1.00 95.94 114 VAL A N 1
ATOM 910 C CA . VAL A 1 114 ? 2.466 7.314 10.712 1.00 95.94 114 VAL A CA 1
ATOM 911 C C . VAL A 1 114 ? 3.602 7.092 9.726 1.00 95.94 114 VAL A C 1
ATOM 913 O O . VAL A 1 114 ? 3.379 7.017 8.521 1.00 95.94 114 VAL A O 1
ATOM 916 N N . ILE A 1 115 ? 4.819 6.959 10.244 1.00 95.75 115 ILE A N 1
ATOM 917 C CA . ILE A 1 115 ? 6.018 6.638 9.473 1.00 95.75 115 ILE A CA 1
ATOM 918 C C . ILE A 1 115 ? 6.580 5.326 10.003 1.00 95.75 115 ILE A C 1
ATOM 920 O O . ILE A 1 115 ? 6.914 5.205 11.182 1.00 95.75 115 ILE A O 1
ATOM 924 N N . ARG A 1 116 ? 6.711 4.337 9.122 1.00 95.50 116 ARG A N 1
ATOM 925 C CA . ARG A 1 116 ? 7.347 3.051 9.411 1.00 95.50 116 ARG A CA 1
ATOM 926 C C . ARG A 1 116 ? 7.970 2.485 8.143 1.00 95.50 116 ARG A C 1
ATOM 928 O O . ARG A 1 116 ? 7.579 2.857 7.042 1.00 95.50 116 ARG A O 1
ATOM 935 N N . SER A 1 117 ? 8.911 1.566 8.307 1.00 95.19 117 SER A N 1
ATOM 936 C CA . SER A 1 117 ? 9.469 0.791 7.198 1.00 95.19 117 SER A CA 1
ATOM 937 C C . SER A 1 117 ? 8.864 -0.612 7.141 1.00 95.19 117 SER A C 1
ATOM 939 O O . SER A 1 117 ? 8.207 -1.068 8.083 1.00 95.19 117 SER A O 1
ATOM 941 N N . PHE A 1 118 ? 9.109 -1.307 6.036 1.00 95.69 118 PHE A N 1
ATOM 942 C CA . PHE A 1 118 ? 8.728 -2.701 5.838 1.00 95.69 118 PHE A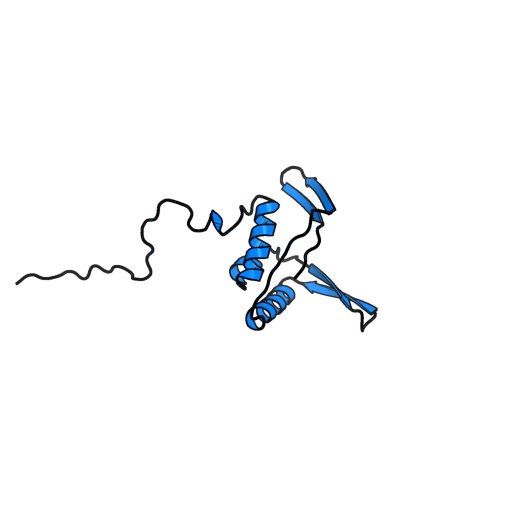 CA 1
ATOM 943 C C . PHE A 1 118 ? 9.849 -3.478 5.153 1.00 95.69 118 PHE A C 1
ATOM 945 O O . PHE A 1 118 ? 10.767 -2.884 4.588 1.00 95.69 118 PHE A O 1
ATOM 952 N N . ASN A 1 119 ? 9.742 -4.802 5.211 1.00 95.19 119 ASN A N 1
ATOM 953 C CA . ASN A 1 119 ? 10.507 -5.739 4.397 1.00 95.19 119 ASN A CA 1
ATOM 954 C C . ASN A 1 119 ? 9.527 -6.531 3.521 1.00 95.19 119 ASN A C 1
ATOM 956 O O . ASN A 1 119 ? 8.413 -6.823 3.973 1.00 95.19 119 ASN A O 1
ATOM 960 N N . LEU A 1 120 ? 9.944 -6.847 2.293 1.00 87.50 120 LEU A N 1
ATOM 961 C CA . LEU A 1 120 ? 9.163 -7.568 1.285 1.00 87.50 120 LEU A CA 1
ATOM 962 C C . LEU A 1 120 ? 9.953 -8.756 0.730 1.00 87.50 120 LEU A C 1
ATOM 964 O O . LEU A 1 120 ? 11.184 -8.590 0.561 1.00 87.50 120 LEU A O 1
#

Secondary structure (DSSP, 8-state):
----------TTSPP--SS-TTTTTS--TTSHHHHHHHHHHHHHHT-HHHHGGGS-TT-EEEEEETTTTEEEEEEHHHHHHHHHHHHHH-S----EEEEEEEEEEEETTTEEEEEEEEE-

Radius of gyration: 20.64 Å; chains: 1; bounding box: 68×56×32 Å

pLDDT: mean 88.11, std 14.04, range [39.75, 97.94]